Protein AF-A0A134CA38-F1 (afdb_monomer)

Solvent-accessible surface area (backbone atoms only — not comparable to full-atom values): 4857 Å² total; per-residue (Å²): 118,71,70,64,58,50,56,53,52,54,53,53,52,52,53,52,51,52,54,52,50,50,54,53,48,52,53,51,51,52,52,52,49,51,51,55,51,48,54,52,51,49,36,24,53,52,7,51,51,50,47,52,48,40,39,72,69,61,76,35,81,68,83,85,42,75,66,58,54,50,43,18,66,76,54,6,43,65,30,33,53,50,51,50,50,47,59,64,76,104

Secondary structure (DSSP, 8-state):
-HHHHHHHHHHHHHHHHHHHHHHHHHHHHHHHHHHHHHHHHHHHHHHHHHHHHHHHTTSS-----HHHHHHHHHHSHHHHHHHHHHHHH-

Sequence (90 aa):
MFFIGGLHMDFIISHLSIIFAAIVGIYILRKFLSCGIFTLIGNIIIGGILYYLIDTLHIVRMSWSFIDWIIIAFFGTPGTIFLALWHAFF

Radius of gyration: 26.27 Å; Cα contacts (8 Å, |Δi|>4): 54; chains: 1; bounding box: 46×22×76 Å

Structure (mmCIF, N/CA/C/O backbone):
data_AF-A0A134CA38-F1
#
_entry.id   AF-A0A134CA38-F1
#
loop_
_atom_site.group_PDB
_atom_site.id
_atom_site.type_symbol
_atom_site.label_atom_id
_atom_site.label_alt_id
_atom_site.label_comp_id
_atom_site.label_asym_id
_atom_site.label_entity_id
_atom_site.label_seq_id
_atom_site.pdbx_PDB_ins_code
_atom_site.Cartn_x
_atom_site.Cartn_y
_atom_site.Cartn_z
_atom_site.occupancy
_atom_site.B_iso_or_equiv
_atom_site.auth_seq_id
_atom_site.auth_comp_id
_atom_site.auth_asym_id
_atom_site.auth_atom_id
_atom_site.pdbx_PDB_model_num
ATOM 1 N N . MET A 1 1 ? 25.470 3.877 -56.938 1.00 46.38 1 MET A N 1
ATOM 2 C CA . MET A 1 1 ? 26.028 4.135 -55.588 1.00 46.38 1 MET A CA 1
ATOM 3 C C . MET A 1 1 ? 25.076 4.906 -54.663 1.00 46.38 1 MET A C 1
ATOM 5 O O . MET A 1 1 ? 25.105 4.645 -53.472 1.00 46.38 1 MET A O 1
ATOM 9 N N . PHE A 1 2 ? 24.180 5.766 -55.175 1.00 47.22 2 PHE A N 1
ATOM 10 C CA . PHE A 1 2 ? 23.201 6.515 -54.358 1.00 47.22 2 PHE A CA 1
ATOM 11 C C . PHE A 1 2 ? 22.111 5.660 -53.669 1.00 47.22 2 PHE A C 1
ATOM 13 O O . PHE A 1 2 ? 21.638 6.026 -52.602 1.00 47.22 2 PHE A O 1
ATOM 20 N N . PHE A 1 3 ? 21.752 4.497 -54.228 1.00 50.59 3 PHE A N 1
ATOM 21 C CA . PHE A 1 3 ? 20.702 3.627 -53.669 1.00 50.59 3 PHE A CA 1
ATOM 22 C C . PHE A 1 3 ? 21.123 2.827 -52.422 1.00 50.59 3 PHE A C 1
ATOM 24 O O . PHE A 1 3 ? 20.281 2.517 -51.590 1.00 50.59 3 PHE A O 1
ATOM 31 N N . ILE A 1 4 ? 22.417 2.523 -52.258 1.00 54.16 4 ILE A N 1
ATOM 32 C CA . ILE A 1 4 ? 22.933 1.780 -51.090 1.00 54.16 4 ILE A CA 1
ATOM 33 C C . ILE A 1 4 ? 23.082 2.703 -49.869 1.00 54.16 4 ILE A C 1
ATOM 35 O O . ILE A 1 4 ? 22.851 2.277 -48.742 1.00 54.16 4 ILE A O 1
ATOM 39 N N . GLY A 1 5 ? 23.408 3.983 -50.090 1.00 54.91 5 GLY A N 1
ATOM 40 C CA . GLY A 1 5 ? 23.499 4.985 -49.022 1.00 54.91 5 GLY A CA 1
ATOM 41 C C . GLY A 1 5 ? 22.139 5.382 -48.435 1.00 54.91 5 GLY A C 1
ATOM 42 O O . GLY A 1 5 ? 22.046 5.566 -47.226 1.00 54.91 5 GLY A O 1
ATOM 43 N N . GLY A 1 6 ? 21.087 5.457 -49.262 1.00 58.25 6 GLY A N 1
ATOM 44 C CA . GLY A 1 6 ? 19.720 5.752 -48.802 1.00 58.25 6 GLY A CA 1
ATOM 45 C C . GLY A 1 6 ? 19.154 4.657 -47.895 1.00 58.25 6 GLY A C 1
ATOM 46 O O . GLY A 1 6 ? 18.768 4.932 -46.766 1.00 58.25 6 GLY A O 1
ATOM 47 N N . LEU A 1 7 ? 19.259 3.395 -48.326 1.00 59.03 7 LEU A N 1
ATOM 48 C CA . LEU A 1 7 ? 18.771 2.227 -47.579 1.00 59.03 7 LEU A CA 1
ATOM 49 C C . LEU A 1 7 ? 19.451 2.064 -46.205 1.00 59.03 7 LEU A C 1
ATOM 51 O O . LEU A 1 7 ? 18.828 1.617 -45.245 1.00 59.03 7 LEU A O 1
ATOM 55 N N . HIS A 1 8 ? 20.723 2.461 -46.095 1.00 59.47 8 HIS A N 1
ATOM 56 C CA . HIS A 1 8 ? 21.459 2.435 -44.831 1.00 59.47 8 HIS A CA 1
ATOM 57 C C . HIS A 1 8 ? 20.985 3.529 -43.860 1.00 59.47 8 HIS A C 1
ATOM 59 O O . HIS A 1 8 ? 20.854 3.270 -42.666 1.00 59.47 8 HIS A O 1
ATOM 65 N N . MET A 1 9 ? 20.660 4.725 -44.363 1.00 61.34 9 MET A N 1
ATOM 66 C CA . MET A 1 9 ? 20.101 5.809 -43.546 1.00 61.34 9 MET A CA 1
ATOM 67 C C . MET A 1 9 ? 18.669 5.496 -43.084 1.00 61.34 9 MET A C 1
ATOM 69 O O . MET A 1 9 ? 18.347 5.725 -41.919 1.00 61.34 9 MET A O 1
ATOM 73 N N . ASP A 1 10 ? 17.841 4.886 -43.935 1.00 66.94 10 ASP A N 1
ATOM 74 C CA . ASP A 1 10 ? 16.474 4.462 -43.590 1.00 66.94 10 ASP A CA 1
ATOM 75 C C . ASP A 1 10 ? 16.455 3.335 -42.535 1.00 66.94 10 ASP A C 1
ATOM 77 O O . ASP A 1 10 ? 15.599 3.296 -41.642 1.00 66.94 10 ASP A O 1
ATOM 81 N N . PHE A 1 11 ? 17.445 2.437 -42.573 1.00 67.88 11 PHE A N 1
ATOM 82 C CA . PHE A 1 11 ? 17.641 1.397 -41.559 1.00 67.88 11 PHE A CA 1
ATOM 83 C C . PHE A 1 11 ? 18.028 1.990 -40.193 1.00 67.88 11 PHE A C 1
ATOM 85 O O . PHE A 1 11 ? 17.488 1.601 -39.158 1.00 67.88 11 PHE A O 1
ATOM 92 N N . ILE A 1 12 ? 18.908 2.993 -40.175 1.00 72.31 12 ILE A N 1
ATOM 93 C CA . ILE A 1 12 ? 19.316 3.682 -38.941 1.00 72.31 12 ILE A CA 1
ATOM 94 C C . ILE A 1 12 ? 18.144 4.477 -38.340 1.00 72.31 12 ILE A C 1
ATOM 96 O O . ILE A 1 12 ? 17.912 4.419 -37.130 1.00 72.31 12 ILE A O 1
ATOM 100 N N . ILE A 1 13 ? 17.368 5.179 -39.172 1.00 74.94 13 ILE A N 1
ATOM 101 C CA . ILE A 1 13 ? 16.212 5.977 -38.733 1.00 74.94 13 ILE A CA 1
ATOM 102 C C . ILE A 1 13 ? 15.096 5.078 -38.184 1.00 74.94 13 ILE A C 1
ATOM 104 O O . ILE A 1 13 ? 14.530 5.372 -37.127 1.00 74.94 13 ILE A O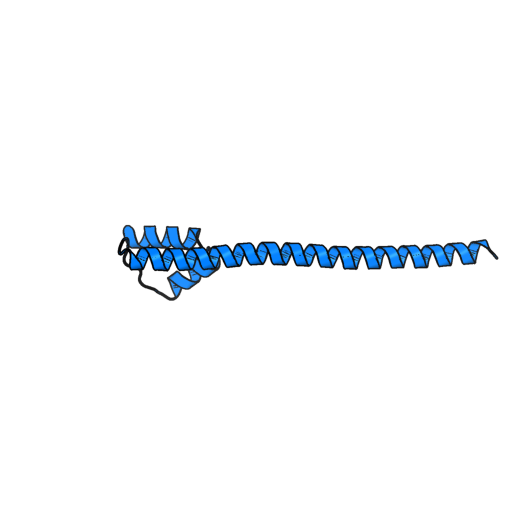 1
ATOM 108 N N . SER A 1 14 ? 14.806 3.953 -38.845 1.00 74.56 14 SER A N 1
ATOM 109 C CA . SER A 1 14 ? 13.797 3.001 -38.365 1.00 74.56 14 SER A CA 1
ATOM 110 C C . SER A 1 14 ? 14.195 2.374 -37.025 1.00 74.56 14 SER A C 1
ATOM 112 O O . SER A 1 14 ? 13.393 2.388 -36.089 1.00 74.56 14 SER A O 1
ATOM 114 N N . HIS A 1 15 ? 15.448 1.945 -36.856 1.00 76.94 15 HIS A N 1
ATOM 115 C CA . HIS A 1 15 ? 15.934 1.454 -35.563 1.00 76.94 15 HIS A CA 1
ATOM 116 C C . HIS A 1 15 ? 15.876 2.507 -34.452 1.00 76.94 15 HIS A C 1
ATOM 118 O O . HIS A 1 15 ? 15.432 2.196 -33.344 1.00 76.94 15 HIS A O 1
ATOM 124 N N . LEU A 1 16 ? 16.247 3.758 -34.740 1.00 80.81 16 LEU A N 1
ATOM 125 C CA . LEU A 1 16 ? 16.166 4.847 -33.765 1.00 80.81 16 LEU A CA 1
ATOM 126 C C . LEU A 1 16 ? 14.716 5.108 -33.326 1.00 80.81 16 LEU A C 1
ATOM 128 O O . LEU A 1 16 ? 14.452 5.288 -32.136 1.00 80.81 16 LEU A O 1
ATOM 132 N N . SER A 1 17 ? 13.768 5.067 -34.265 1.00 78.69 17 SER A N 1
ATOM 133 C CA . SER A 1 17 ? 12.345 5.261 -33.967 1.00 78.69 17 SER A CA 1
ATOM 134 C C . SER A 1 17 ? 11.751 4.139 -33.104 1.00 78.69 17 SER A C 1
ATOM 136 O O . SER A 1 17 ? 10.974 4.420 -32.191 1.00 78.69 17 SER A O 1
ATOM 138 N N . ILE A 1 18 ? 12.176 2.886 -33.310 1.00 83.19 18 ILE A N 1
ATOM 139 C CA . ILE A 1 18 ? 11.764 1.736 -32.488 1.00 83.19 18 ILE A CA 1
ATOM 140 C C . ILE A 1 18 ? 12.318 1.861 -31.065 1.00 83.19 18 ILE A C 1
ATOM 142 O O . ILE A 1 18 ? 11.587 1.642 -30.099 1.00 83.19 18 ILE A O 1
ATOM 146 N N . ILE A 1 19 ? 13.587 2.254 -30.919 1.00 87.19 19 ILE A N 1
ATOM 147 C CA . ILE A 1 19 ? 14.209 2.470 -29.604 1.00 87.19 19 ILE A CA 1
ATOM 148 C C . ILE A 1 19 ? 13.479 3.589 -28.852 1.00 87.19 19 ILE A C 1
ATOM 150 O O . ILE A 1 19 ? 13.153 3.434 -27.675 1.00 87.19 19 ILE A O 1
ATOM 154 N N . PHE A 1 20 ? 13.159 4.693 -29.532 1.00 86.69 20 PHE A N 1
ATOM 155 C CA . PHE A 1 20 ? 12.410 5.796 -28.934 1.00 86.69 20 PHE A CA 1
ATOM 156 C C . PHE A 1 20 ? 10.998 5.367 -28.504 1.00 86.69 20 PHE A C 1
ATOM 158 O O . PHE A 1 20 ? 10.590 5.630 -27.371 1.00 86.69 20 PHE A O 1
ATOM 165 N N . ALA A 1 21 ? 10.277 4.635 -29.359 1.00 84.44 21 ALA A N 1
ATOM 166 C CA . ALA A 1 21 ? 8.959 4.091 -29.035 1.00 84.44 21 ALA A CA 1
ATOM 167 C C . ALA A 1 21 ? 9.006 3.118 -27.844 1.00 84.44 21 ALA A C 1
ATOM 169 O O . ALA A 1 21 ? 8.128 3.164 -26.982 1.00 84.44 21 ALA A O 1
ATOM 170 N N . ALA A 1 22 ? 10.048 2.286 -27.741 1.00 85.81 22 ALA A N 1
ATOM 171 C CA . ALA A 1 22 ? 10.239 1.373 -26.617 1.00 85.81 22 ALA A CA 1
ATOM 172 C C . ALA A 1 22 ? 10.482 2.1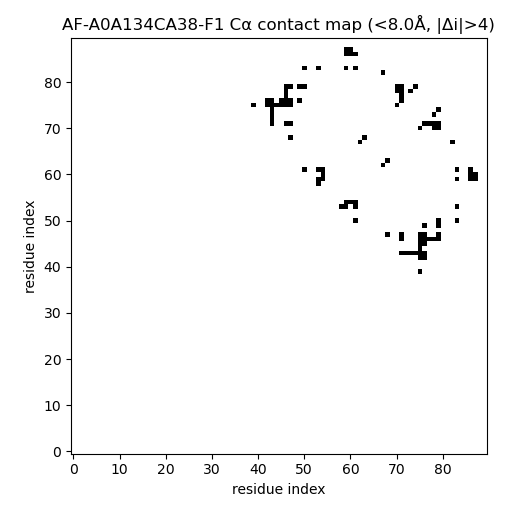20 -25.295 1.00 85.81 22 ALA A C 1
ATOM 174 O O . ALA A 1 22 ? 9.874 1.780 -24.280 1.00 85.81 22 ALA A O 1
ATOM 175 N N . ILE A 1 23 ? 11.310 3.171 -25.297 1.00 90.12 23 ILE A N 1
ATOM 176 C CA . ILE A 1 23 ? 11.570 4.000 -24.107 1.00 90.12 23 ILE A CA 1
ATOM 177 C C . ILE A 1 23 ? 10.284 4.686 -23.631 1.00 90.12 23 ILE A C 1
ATOM 179 O O . ILE A 1 23 ? 9.958 4.638 -22.441 1.00 90.12 23 ILE A O 1
ATOM 183 N N . VAL A 1 24 ? 9.525 5.285 -24.554 1.00 89.50 24 VAL A N 1
ATOM 184 C CA . VAL A 1 24 ? 8.232 5.916 -24.244 1.00 89.50 24 VAL A CA 1
ATOM 185 C C . VAL A 1 24 ? 7.231 4.875 -23.734 1.00 89.50 24 VAL A C 1
ATOM 187 O O . VAL A 1 24 ? 6.548 5.117 -22.737 1.00 89.50 24 VAL A O 1
ATOM 190 N N . GLY A 1 25 ? 7.194 3.692 -24.351 1.00 85.94 25 GLY A N 1
ATOM 191 C CA . GLY A 1 25 ? 6.368 2.567 -23.918 1.00 85.94 25 GLY A CA 1
ATOM 192 C C . GLY A 1 25 ? 6.669 2.148 -22.480 1.00 85.94 25 GLY A C 1
ATOM 193 O O . GLY A 1 25 ? 5.758 2.107 -21.656 1.00 85.94 25 GLY A O 1
ATOM 194 N N . ILE A 1 26 ? 7.942 1.927 -22.140 1.00 89.44 26 ILE A N 1
ATOM 195 C CA . ILE A 1 26 ? 8.379 1.576 -20.778 1.00 89.44 26 ILE A CA 1
ATOM 196 C C . ILE A 1 26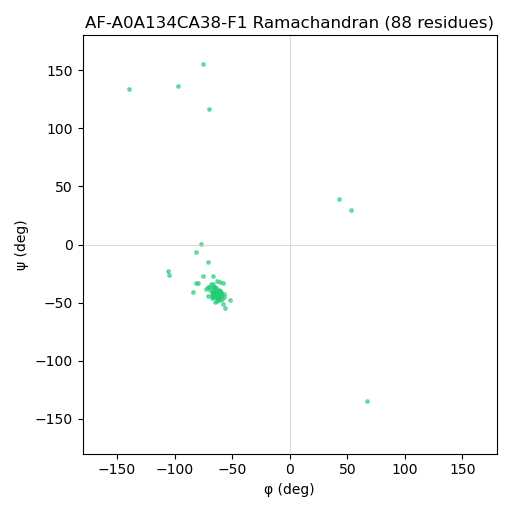 ? 8.019 2.684 -19.782 1.00 89.44 26 ILE A C 1
ATOM 198 O O . ILE A 1 26 ? 7.565 2.393 -18.674 1.00 89.44 26 ILE A O 1
ATOM 202 N N . TYR A 1 27 ? 8.181 3.954 -20.161 1.00 88.94 27 TYR A N 1
ATOM 203 C CA . TYR A 1 27 ? 7.839 5.087 -19.301 1.00 88.94 27 TYR A CA 1
ATOM 204 C C . TYR A 1 27 ? 6.342 5.125 -18.960 1.00 88.94 27 TYR A C 1
ATOM 206 O O . TYR A 1 27 ? 5.973 5.276 -17.791 1.00 88.94 27 TYR A O 1
ATOM 214 N N . ILE A 1 28 ? 5.479 4.929 -19.960 1.00 82.38 28 ILE A N 1
ATOM 215 C CA . ILE A 1 28 ? 4.025 4.856 -19.775 1.00 82.38 28 ILE A CA 1
ATOM 216 C C . ILE A 1 28 ? 3.667 3.654 -18.893 1.00 82.38 28 ILE A C 1
ATOM 218 O O . ILE A 1 28 ? 2.939 3.810 -17.912 1.00 82.38 28 ILE A O 1
ATOM 222 N N . LEU A 1 29 ? 4.235 2.479 -19.174 1.00 82.50 29 LEU A N 1
ATOM 223 C CA . LEU A 1 29 ? 3.987 1.242 -18.424 1.00 82.50 29 LEU A CA 1
ATOM 224 C C . LEU A 1 29 ? 4.374 1.388 -16.947 1.00 82.50 29 LEU A C 1
ATOM 226 O O . LEU A 1 29 ? 3.622 0.995 -16.055 1.00 82.50 29 LEU A O 1
ATOM 230 N N . ARG A 1 30 ? 5.504 2.048 -16.670 1.00 85.50 30 ARG A N 1
ATOM 231 C CA . ARG A 1 30 ? 5.955 2.355 -15.307 1.00 85.50 30 ARG A CA 1
ATOM 232 C C . ARG A 1 30 ? 4.995 3.299 -14.583 1.00 85.50 30 ARG A C 1
ATOM 234 O O . ARG A 1 30 ? 4.758 3.128 -13.388 1.00 85.50 30 ARG A O 1
ATOM 241 N N . LYS A 1 31 ? 4.413 4.274 -15.287 1.00 78.31 31 LYS A N 1
ATOM 242 C CA . LYS A 1 31 ? 3.418 5.193 -14.714 1.00 78.31 31 LYS A CA 1
ATOM 243 C C . LYS A 1 31 ? 2.088 4.494 -14.422 1.00 78.31 31 LYS A C 1
ATOM 245 O O . LYS A 1 31 ? 1.495 4.763 -13.381 1.00 78.31 31 LYS A O 1
ATOM 250 N N . PHE A 1 32 ? 1.675 3.553 -15.272 1.00 73.62 32 PHE A N 1
ATOM 251 C CA . PHE A 1 32 ? 0.516 2.691 -15.018 1.00 73.62 32 PHE A CA 1
ATOM 252 C C . PHE A 1 32 ? 0.732 1.756 -13.824 1.00 73.62 32 PHE A C 1
ATOM 254 O O . PHE A 1 32 ? -0.138 1.688 -12.957 1.00 73.62 32 PHE A O 1
ATOM 261 N N . LEU A 1 33 ? 1.900 1.107 -13.717 1.00 74.00 33 LEU A N 1
ATOM 262 C CA . LEU A 1 33 ? 2.248 0.306 -12.535 1.00 74.00 33 LEU A CA 1
ATOM 263 C C . LEU A 1 33 ? 2.229 1.155 -11.263 1.00 74.00 33 LEU A C 1
ATOM 265 O O . LEU A 1 33 ? 1.637 0.752 -10.270 1.00 74.00 33 LEU A O 1
ATOM 269 N N . SER A 1 34 ? 2.840 2.341 -11.301 1.00 73.88 34 SER A N 1
ATOM 270 C CA . SER A 1 34 ? 2.866 3.254 -10.153 1.00 73.88 34 SER A CA 1
ATOM 271 C C . SER A 1 34 ? 1.457 3.675 -9.723 1.00 73.88 34 SER A C 1
ATOM 273 O O . SER A 1 34 ? 1.159 3.703 -8.534 1.00 73.88 34 SER A O 1
ATOM 275 N N . CYS A 1 35 ? 0.560 3.928 -10.682 1.00 76.38 35 CYS A N 1
ATOM 276 C CA . CYS A 1 35 ? -0.842 4.238 -10.403 1.00 76.38 35 CYS A CA 1
ATOM 277 C C . 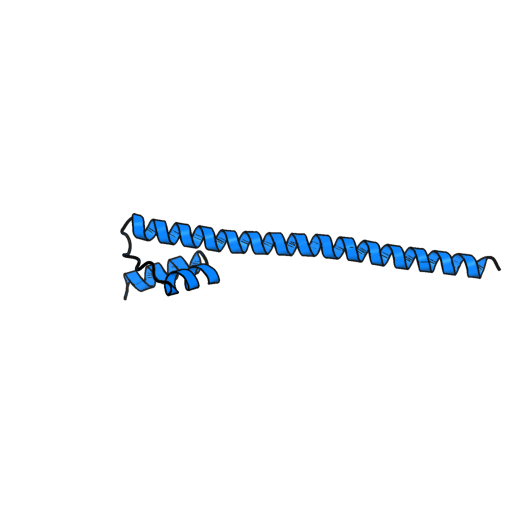CYS A 1 35 ? -1.557 3.064 -9.710 1.00 76.38 35 CYS A C 1
ATOM 279 O O . CYS A 1 35 ? -2.179 3.254 -8.669 1.00 76.38 35 CYS A O 1
ATOM 281 N N . GLY A 1 36 ? -1.394 1.837 -10.222 1.00 77.25 36 GLY A N 1
ATOM 282 C CA . GLY A 1 36 ? -1.984 0.642 -9.609 1.00 77.25 36 GLY A CA 1
ATOM 283 C C . GLY A 1 36 ? -1.443 0.356 -8.204 1.00 77.25 36 GLY A C 1
ATOM 284 O O . GLY A 1 36 ? -2.209 0.038 -7.296 1.00 77.25 36 GLY A O 1
ATOM 285 N N . ILE A 1 37 ? -0.136 0.539 -8.001 1.00 78.75 37 ILE A N 1
ATOM 286 C CA . ILE A 1 37 ? 0.515 0.400 -6.691 1.00 78.75 37 ILE A CA 1
ATOM 287 C C . ILE A 1 37 ? -0.002 1.465 -5.718 1.00 78.75 37 ILE A C 1
ATOM 289 O O . ILE A 1 37 ? -0.278 1.152 -4.564 1.00 78.75 37 ILE A O 1
ATOM 293 N N . PHE A 1 38 ? -0.188 2.705 -6.172 1.00 78.38 38 PHE A N 1
ATOM 294 C CA . PHE A 1 38 ? -0.729 3.777 -5.338 1.00 78.38 38 PHE A CA 1
ATOM 295 C C . PHE A 1 38 ? -2.165 3.480 -4.890 1.00 78.38 38 PHE A C 1
ATOM 297 O O . PHE A 1 38 ? -2.486 3.649 -3.714 1.00 78.38 38 PHE A O 1
ATOM 304 N N . THR A 1 39 ? -3.013 2.970 -5.787 1.00 79.62 39 THR A N 1
ATOM 305 C CA . THR A 1 39 ? -4.374 2.534 -5.439 1.00 79.62 39 THR A CA 1
ATOM 306 C C . THR A 1 39 ? -4.367 1.367 -4.446 1.00 79.62 39 THR A C 1
ATOM 308 O O . THR A 1 39 ? -5.150 1.375 -3.497 1.00 79.62 39 THR A O 1
ATOM 311 N N . LEU A 1 40 ? -3.459 0.397 -4.605 1.00 81.88 40 LEU A N 1
ATOM 312 C CA . LEU A 1 40 ? -3.293 -0.720 -3.665 1.00 81.88 40 LEU A CA 1
ATOM 313 C C . LEU A 1 40 ? -2.855 -0.249 -2.273 1.00 81.88 40 LEU A C 1
ATOM 315 O O . LEU A 1 40 ? -3.470 -0.621 -1.276 1.00 81.88 40 LEU A O 1
ATOM 319 N N . ILE A 1 41 ? -1.835 0.607 -2.201 1.00 84.81 41 ILE A N 1
ATOM 320 C CA . ILE A 1 41 ? -1.348 1.171 -0.935 1.00 84.81 41 ILE A CA 1
ATOM 321 C C . ILE A 1 41 ? -2.447 2.005 -0.270 1.00 84.81 41 ILE A C 1
ATOM 323 O O . ILE A 1 41 ? -2.678 1.867 0.929 1.00 84.81 41 ILE A O 1
ATOM 327 N N . GLY A 1 42 ? -3.172 2.819 -1.042 1.00 85.62 42 GLY A N 1
ATOM 328 C CA . GLY A 1 42 ? -4.315 3.582 -0.545 1.00 85.62 42 GLY A CA 1
ATOM 329 C C . GLY A 1 42 ? -5.385 2.686 0.085 1.00 85.62 42 GLY A C 1
ATOM 330 O O . GLY A 1 42 ? -5.863 2.985 1.176 1.00 85.62 42 GLY A O 1
ATOM 331 N N . ASN A 1 43 ? -5.702 1.549 -0.540 1.00 89.19 43 ASN A N 1
ATOM 332 C CA . ASN A 1 43 ? -6.664 0.580 -0.008 1.00 89.19 43 ASN A CA 1
ATOM 333 C C . ASN A 1 43 ? -6.197 -0.064 1.313 1.00 89.19 43 ASN A C 1
ATOM 335 O O . ASN A 1 43 ? -7.009 -0.292 2.212 1.00 89.19 43 ASN A O 1
ATOM 339 N N . ILE A 1 44 ? -4.894 -0.324 1.459 1.00 89.19 44 ILE A N 1
ATOM 340 C CA . ILE A 1 44 ? -4.303 -0.833 2.708 1.00 89.19 44 ILE A CA 1
ATOM 341 C C . ILE A 1 44 ? -4.379 0.226 3.811 1.00 89.19 44 ILE A C 1
ATOM 343 O O . ILE A 1 44 ? -4.819 -0.074 4.919 1.00 89.19 44 ILE A O 1
ATOM 347 N N . ILE A 1 45 ? -4.013 1.474 3.503 1.00 90.25 45 ILE A N 1
ATOM 348 C CA . ILE A 1 45 ? -4.068 2.591 4.458 1.00 90.25 45 ILE A CA 1
ATOM 349 C C . ILE A 1 45 ? -5.508 2.817 4.930 1.00 90.25 45 ILE A C 1
ATOM 351 O O . ILE A 1 45 ? -5.752 2.887 6.133 1.00 90.25 45 ILE A O 1
ATOM 355 N N . ILE A 1 46 ? -6.472 2.876 4.007 1.00 90.50 46 ILE A N 1
ATOM 356 C CA . ILE A 1 46 ? -7.896 3.034 4.340 1.00 90.50 46 ILE A CA 1
ATOM 357 C C . ILE A 1 46 ? -8.393 1.838 5.160 1.00 90.50 46 ILE A C 1
ATOM 359 O O . ILE A 1 46 ? -9.122 2.030 6.130 1.00 90.50 46 ILE A O 1
ATOM 363 N N . GLY A 1 47 ? -7.963 0.616 4.828 1.00 88.25 47 GLY A N 1
ATOM 364 C CA . GLY A 1 47 ? -8.259 -0.577 5.622 1.00 88.25 47 GLY A CA 1
ATOM 365 C C . GLY A 1 47 ? -7.740 -0.487 7.059 1.00 88.25 47 GLY A C 1
ATOM 366 O O . GLY A 1 47 ? -8.486 -0.783 7.992 1.00 88.25 47 GLY A O 1
ATOM 367 N N . GLY A 1 48 ? -6.505 -0.024 7.256 1.00 87.50 48 GLY A N 1
ATOM 368 C CA . GLY A 1 48 ? -5.927 0.185 8.586 1.00 87.50 48 GLY A CA 1
ATOM 369 C C . GLY A 1 48 ? -6.632 1.289 9.378 1.00 87.50 48 GLY A C 1
ATOM 370 O O . GLY A 1 48 ? -6.916 1.115 10.561 1.00 87.50 48 GLY A O 1
ATOM 371 N N . ILE A 1 49 ? -6.991 2.399 8.724 1.00 89.94 49 ILE A N 1
ATOM 372 C CA . ILE A 1 49 ? -7.777 3.478 9.348 1.00 89.94 49 ILE A CA 1
ATOM 373 C C . ILE A 1 49 ? -9.152 2.961 9.774 1.00 89.94 49 ILE A C 1
ATOM 375 O O . ILE A 1 49 ? -9.602 3.251 10.880 1.00 89.94 49 ILE A O 1
ATOM 379 N N . LEU A 1 50 ? -9.815 2.176 8.923 1.00 88.81 50 LEU A N 1
ATOM 380 C CA . LEU A 1 50 ? -11.110 1.586 9.243 1.00 88.81 50 LEU A CA 1
ATOM 381 C C . LEU A 1 50 ? -11.004 0.632 10.441 1.00 88.81 50 LEU A C 1
ATOM 383 O O . LEU A 1 50 ? -11.868 0.658 11.311 1.00 88.81 50 LEU A O 1
ATOM 387 N N . TYR A 1 51 ? -9.927 -0.152 10.523 1.00 87.56 51 TYR A N 1
ATOM 388 C CA . TYR A 1 51 ? -9.669 -1.052 11.647 1.00 87.56 51 TYR A CA 1
ATOM 389 C C . TYR A 1 51 ? -9.518 -0.269 12.955 1.00 87.56 51 TYR A C 1
ATOM 391 O O . TYR A 1 51 ? -10.170 -0.583 13.950 1.00 87.56 51 TYR A O 1
ATOM 399 N N . TYR A 1 52 ? -8.734 0.813 12.920 1.00 87.25 52 TYR A N 1
ATOM 400 C CA . TYR A 1 52 ? -8.573 1.724 14.051 1.00 87.25 52 TYR A CA 1
ATOM 401 C C . TYR A 1 52 ? -9.898 2.365 14.476 1.00 87.25 52 TYR A C 1
ATOM 403 O O . TYR A 1 52 ? -10.194 2.461 15.667 1.00 87.25 52 TYR A O 1
ATOM 411 N N . LEU A 1 53 ? -10.715 2.793 13.511 1.00 88.12 53 LEU A N 1
ATOM 412 C CA . LEU A 1 53 ? -11.994 3.442 13.781 1.00 88.12 53 LEU A CA 1
ATOM 413 C C . LEU A 1 53 ? -13.003 2.479 14.423 1.00 88.12 53 LEU A C 1
ATOM 415 O O . LEU A 1 53 ? -13.699 2.874 15.352 1.00 88.12 53 LEU A O 1
ATOM 419 N N . ILE A 1 54 ? -13.068 1.228 13.958 1.00 87.62 54 ILE A N 1
ATOM 420 C CA . ILE A 1 54 ? -13.957 0.196 14.520 1.00 87.62 54 ILE A CA 1
ATOM 421 C C . ILE A 1 54 ? -13.609 -0.086 15.985 1.00 87.62 54 ILE A C 1
ATOM 423 O O . ILE A 1 54 ? -14.513 -0.162 16.820 1.00 87.62 54 ILE A O 1
ATOM 427 N N . ASP A 1 55 ? -12.315 -0.186 16.291 1.00 86.56 55 ASP A N 1
ATOM 428 C CA . ASP A 1 55 ? -11.824 -0.387 17.655 1.00 86.56 55 ASP A CA 1
ATOM 429 C C . ASP A 1 55 ? -12.107 0.832 18.550 1.00 86.56 55 ASP A C 1
ATOM 431 O O . ASP A 1 55 ? -12.645 0.701 19.650 1.00 86.56 55 ASP A O 1
ATOM 435 N N . THR A 1 56 ? -11.837 2.039 18.035 1.00 83.94 56 THR A N 1
ATOM 436 C CA . THR A 1 56 ? -12.038 3.309 18.756 1.00 83.94 56 THR A CA 1
ATOM 437 C C . THR A 1 56 ? -13.513 3.588 19.050 1.00 83.94 56 THR A C 1
ATOM 439 O O . THR A 1 56 ? -13.849 4.096 20.117 1.00 83.94 56 THR A O 1
ATOM 442 N N . LEU A 1 57 ? -14.413 3.256 18.121 1.00 84.94 57 LEU A N 1
ATOM 443 C CA . LEU A 1 57 ? -15.860 3.399 18.309 1.00 84.94 57 LEU A CA 1
ATOM 444 C C . LEU A 1 57 ? -16.460 2.285 19.184 1.00 84.94 57 LEU A C 1
ATOM 446 O O . LEU A 1 57 ? -17.670 2.283 19.405 1.00 84.94 57 LEU A O 1
ATOM 450 N N . HIS A 1 58 ? -15.641 1.348 19.676 1.00 77.50 58 HIS A N 1
ATOM 451 C CA . HIS A 1 58 ? -16.056 0.206 20.493 1.00 77.50 58 HIS A CA 1
ATOM 452 C C . HIS A 1 58 ? -17.184 -0.638 19.872 1.00 77.50 58 HIS A C 1
ATOM 454 O O . HIS A 1 58 ? -17.963 -1.261 20.592 1.00 77.50 58 HIS A O 1
ATOM 460 N N . ILE A 1 59 ? -17.267 -0.687 18.537 1.00 76.88 59 ILE A N 1
ATOM 461 C CA . ILE A 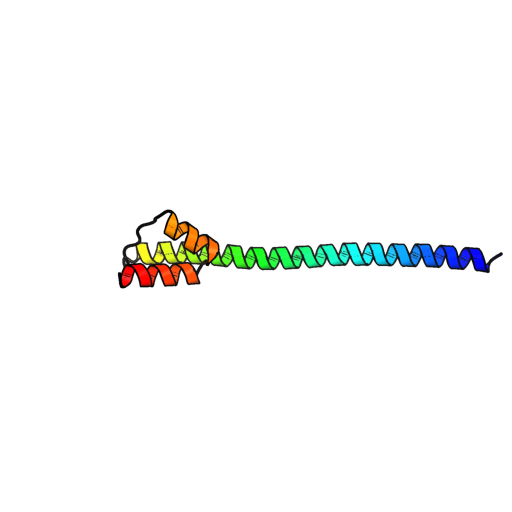1 59 ? -18.275 -1.493 17.827 1.00 76.88 59 ILE A CA 1
ATOM 462 C C . ILE A 1 59 ? -17.933 -2.981 17.977 1.00 76.88 59 ILE A C 1
ATOM 464 O O . ILE A 1 59 ? -18.803 -3.795 18.273 1.00 76.88 59 ILE A O 1
ATOM 468 N N . VAL A 1 60 ? -16.652 -3.321 17.803 1.00 77.88 60 VAL A N 1
ATOM 469 C CA . VAL A 1 60 ? -16.089 -4.665 17.985 1.00 77.88 60 VAL A CA 1
ATOM 470 C C . VAL A 1 60 ? -14.734 -4.507 18.663 1.00 77.88 60 VAL A C 1
ATOM 472 O O . VAL A 1 60 ? -13.945 -3.659 18.250 1.00 77.88 60 VAL A O 1
ATOM 475 N N . ARG A 1 61 ? -14.448 -5.303 19.703 1.00 75.00 61 ARG A N 1
ATOM 476 C CA . ARG A 1 61 ? -13.120 -5.294 20.334 1.00 75.00 61 ARG A CA 1
ATOM 477 C C . ARG A 1 61 ? -12.109 -5.910 19.379 1.00 75.00 61 ARG A C 1
ATOM 479 O O . ARG A 1 61 ? -12.208 -7.096 19.074 1.00 75.00 61 ARG A O 1
ATOM 486 N N . MET A 1 62 ? -11.136 -5.120 18.943 1.00 77.75 62 MET A N 1
ATOM 487 C CA . MET A 1 62 ? -10.081 -5.593 18.061 1.00 77.75 62 MET A CA 1
ATOM 488 C C . MET A 1 62 ? -8.824 -5.958 18.840 1.00 77.75 62 MET A C 1
ATOM 490 O O . MET A 1 62 ? -8.387 -5.243 19.736 1.00 77.75 62 MET A O 1
ATOM 494 N N . SER A 1 63 ? -8.221 -7.097 18.495 1.00 75.56 63 SER A N 1
ATOM 495 C CA . SER A 1 63 ? -7.089 -7.650 19.250 1.00 75.56 63 SER A CA 1
ATOM 496 C C . SER A 1 63 ? -5.734 -7.017 18.904 1.00 75.56 63 SER A C 1
ATOM 498 O O . SER A 1 63 ? -4.738 -7.312 19.559 1.00 75.56 63 SER A O 1
ATOM 500 N N . TRP A 1 64 ? -5.695 -6.146 17.883 1.00 79.75 64 TRP A N 1
ATOM 501 C CA . TRP A 1 64 ? -4.468 -5.577 17.294 1.00 79.75 64 TRP A CA 1
ATOM 502 C C . TRP A 1 64 ? -3.354 -6.624 17.117 1.00 79.75 64 TRP A C 1
ATOM 504 O O . TRP A 1 64 ? -2.175 -6.351 17.356 1.00 79.75 64 TRP A O 1
ATOM 514 N N . SER A 1 65 ? -3.727 -7.838 16.706 1.00 85.44 65 SER A N 1
ATOM 515 C CA . SER A 1 65 ? -2.782 -8.938 16.556 1.00 85.44 65 SER A CA 1
ATOM 516 C C . SER A 1 65 ? -1.923 -8.764 15.304 1.00 85.44 65 SER A C 1
ATOM 518 O O . SER A 1 65 ? -2.317 -8.133 14.321 1.00 85.44 65 SER A O 1
ATOM 520 N N . PHE A 1 66 ? -0.737 -9.377 15.306 1.00 85.19 66 PHE A N 1
ATOM 521 C CA . PHE A 1 66 ? 0.141 -9.418 14.134 1.00 85.19 66 PHE A CA 1
ATOM 522 C C . PHE A 1 66 ? -0.549 -10.057 12.916 1.00 85.19 66 PHE A C 1
ATOM 524 O O . PHE A 1 66 ? -0.320 -9.641 11.782 1.00 85.19 66 PHE A O 1
ATOM 531 N N . ILE A 1 67 ? -1.435 -11.030 13.147 1.00 86.50 67 ILE A N 1
ATOM 532 C CA . ILE A 1 67 ? -2.215 -11.677 12.085 1.00 86.50 67 ILE A CA 1
ATOM 533 C C . ILE A 1 67 ? -3.227 -10.704 11.462 1.00 86.50 67 ILE A C 1
ATOM 535 O O . ILE A 1 67 ? -3.336 -10.653 10.237 1.00 86.50 67 ILE A O 1
ATOM 539 N N . ASP A 1 68 ? -3.895 -9.882 12.273 1.00 86.38 68 ASP A N 1
ATOM 54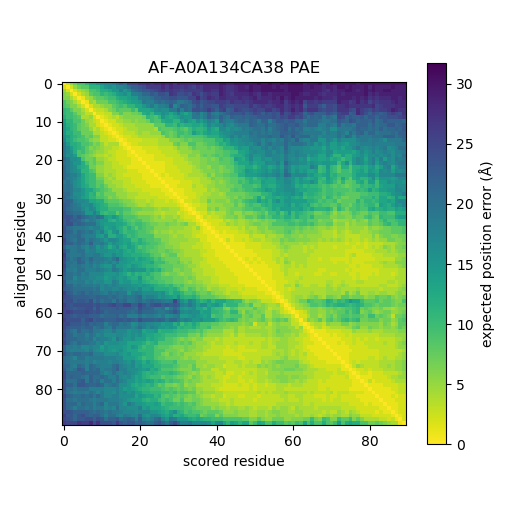0 C CA . ASP A 1 68 ? -4.878 -8.894 11.806 1.00 86.38 68 ASP A CA 1
ATOM 541 C C . ASP A 1 68 ? -4.206 -7.879 10.870 1.00 86.38 68 ASP A C 1
ATOM 543 O O . ASP A 1 68 ? -4.699 -7.589 9.779 1.00 86.38 68 ASP A O 1
ATOM 547 N N . TRP A 1 69 ? -3.004 -7.426 11.237 1.00 85.75 69 TRP A N 1
ATOM 548 C CA . TRP A 1 69 ? -2.182 -6.552 10.400 1.00 85.75 69 TRP A CA 1
ATOM 549 C C . TRP A 1 69 ? -1.790 -7.177 9.062 1.00 85.75 69 TRP A C 1
ATOM 551 O O . TRP A 1 69 ? -1.834 -6.492 8.040 1.00 85.75 69 TRP A O 1
ATOM 561 N N . ILE A 1 70 ? -1.429 -8.464 9.040 1.00 89.56 70 ILE A N 1
ATOM 562 C CA . ILE A 1 70 ? -1.119 -9.177 7.791 1.00 89.56 70 ILE A CA 1
ATOM 563 C C . ILE A 1 70 ? -2.352 -9.208 6.886 1.00 89.56 70 ILE A C 1
ATOM 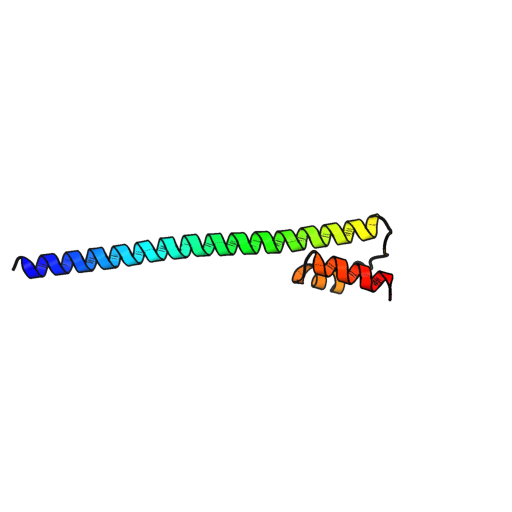565 O O . ILE A 1 70 ? -2.254 -8.904 5.698 1.00 89.56 70 ILE A O 1
ATOM 569 N N . ILE A 1 71 ? -3.521 -9.532 7.435 1.00 87.94 71 ILE A N 1
ATOM 570 C CA . ILE A 1 71 ? -4.765 -9.605 6.661 1.00 87.94 71 ILE A CA 1
ATOM 571 C C . ILE A 1 71 ? -5.102 -8.234 6.055 1.00 87.94 71 ILE A C 1
ATOM 573 O O . ILE A 1 71 ? -5.417 -8.150 4.865 1.00 87.94 71 ILE A O 1
ATOM 577 N N . ILE A 1 72 ? -4.961 -7.151 6.823 1.00 89.19 72 ILE A N 1
ATOM 578 C CA . ILE A 1 72 ? -5.166 -5.779 6.330 1.00 89.19 72 ILE A CA 1
ATOM 579 C C . ILE A 1 72 ? -4.106 -5.403 5.284 1.00 89.19 72 ILE A C 1
ATOM 581 O O . ILE A 1 72 ? -4.427 -4.737 4.305 1.00 89.19 72 ILE A O 1
ATOM 585 N N . ALA A 1 73 ? -2.858 -5.846 5.425 1.00 86.19 73 ALA A N 1
ATOM 586 C CA . ALA A 1 73 ? -1.803 -5.559 4.452 1.00 86.19 73 ALA A CA 1
ATOM 587 C C . ALA A 1 73 ? -2.018 -6.262 3.100 1.00 86.19 73 ALA A C 1
ATOM 589 O O . ALA A 1 73 ? -1.683 -5.698 2.061 1.00 86.19 73 ALA A O 1
ATOM 590 N N . PHE A 1 74 ? -2.586 -7.470 3.092 1.00 86.69 74 PHE A N 1
ATOM 591 C CA . PHE A 1 74 ? -2.860 -8.203 1.851 1.00 86.69 74 PHE A CA 1
ATOM 592 C C . PHE A 1 74 ? -4.180 -7.797 1.193 1.00 86.69 74 PHE A C 1
ATOM 594 O O . PHE A 1 74 ? -4.245 -7.680 -0.030 1.00 86.69 74 PHE A O 1
ATOM 601 N N . PHE A 1 75 ? -5.231 -7.584 1.987 1.00 86.94 75 PHE A N 1
ATOM 602 C CA . PHE A 1 75 ? -6.579 -7.349 1.467 1.00 86.94 75 PHE A CA 1
ATOM 603 C C . PHE A 1 75 ? -7.027 -5.884 1.570 1.00 86.94 75 PHE A C 1
ATOM 605 O O . PHE A 1 75 ? -7.887 -5.457 0.803 1.00 86.94 75 PHE A O 1
ATOM 612 N N . GLY A 1 76 ? -6.451 -5.084 2.467 1.00 88.62 76 GLY A N 1
ATOM 613 C CA . GLY A 1 76 ? -6.859 -3.702 2.727 1.00 88.62 76 GLY A CA 1
ATOM 614 C C . GLY A 1 76 ? -8.250 -3.617 3.347 1.00 88.62 76 GLY A C 1
ATOM 615 O O . GLY A 1 76 ? -8.583 -4.374 4.257 1.00 88.62 76 GLY A O 1
ATOM 616 N N . THR A 1 77 ? -9.082 -2.706 2.838 1.00 88.94 77 THR A N 1
ATOM 617 C CA . THR A 1 77 ? -10.453 -2.480 3.328 1.00 88.94 77 THR A CA 1
ATOM 618 C C . THR A 1 77 ? -11.330 -3.744 3.418 1.00 88.94 77 THR A C 1
ATOM 620 O O . THR A 1 77 ? -11.930 -3.945 4.475 1.00 88.94 77 THR A O 1
ATOM 623 N N . PRO A 1 78 ? -11.415 -4.636 2.406 1.00 87.62 78 PRO A N 1
ATOM 624 C CA . PRO A 1 78 ? -12.203 -5.865 2.541 1.00 87.62 78 PRO A CA 1
ATOM 625 C C . PRO A 1 78 ? -11.671 -6.813 3.629 1.00 87.62 78 PRO A C 1
ATOM 627 O O . PRO A 1 78 ? -12.470 -7.477 4.287 1.00 87.62 78 PRO A O 1
ATOM 630 N N . GLY A 1 79 ? -10.356 -6.837 3.876 1.00 88.25 79 GLY A N 1
ATO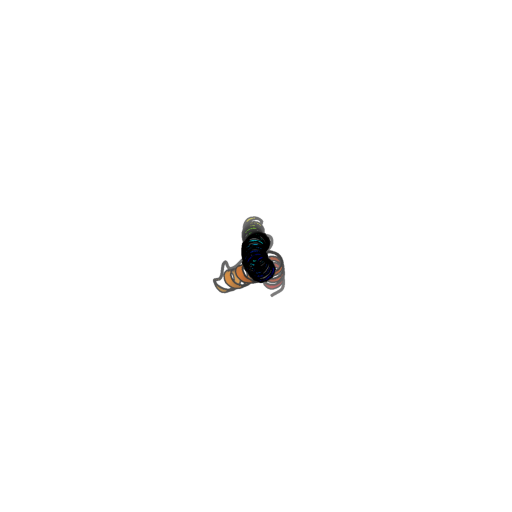M 631 C CA . GLY A 1 79 ? -9.758 -7.619 4.964 1.00 88.25 79 GLY A CA 1
ATOM 632 C C . GLY A 1 79 ? -10.196 -7.120 6.339 1.00 88.25 79 GLY A C 1
ATOM 633 O O . GLY A 1 79 ? -10.579 -7.912 7.197 1.00 88.25 79 GLY A O 1
ATOM 634 N N . THR A 1 80 ? -10.231 -5.800 6.517 1.00 89.44 80 THR A N 1
ATOM 635 C CA . THR A 1 80 ? -10.724 -5.159 7.741 1.00 89.44 80 THR A CA 1
ATOM 636 C C . THR A 1 80 ? -12.191 -5.482 8.026 1.00 89.44 80 THR A C 1
ATOM 638 O O . THR A 1 80 ? -12.545 -5.758 9.169 1.00 89.44 80 THR A O 1
ATOM 641 N N . ILE A 1 81 ? -13.050 -5.470 7.001 1.00 87.50 81 ILE A N 1
ATOM 642 C CA . ILE A 1 81 ? -14.478 -5.800 7.154 1.00 87.50 81 ILE A CA 1
ATOM 643 C C . ILE A 1 81 ? -14.644 -7.266 7.566 1.00 87.50 81 ILE A C 1
ATOM 645 O O . ILE A 1 81 ? -15.432 -7.568 8.461 1.00 87.50 81 ILE A O 1
ATOM 649 N N . PHE A 1 82 ? -13.880 -8.172 6.950 1.00 88.50 82 PHE A N 1
ATOM 650 C CA . PHE A 1 82 ? -13.900 -9.588 7.306 1.00 88.50 82 PHE A CA 1
ATOM 651 C C . PHE A 1 82 ? -13.464 -9.821 8.757 1.00 88.50 82 PHE A C 1
ATOM 653 O O . PHE A 1 82 ? -14.163 -10.509 9.495 1.00 88.50 82 PHE A O 1
ATOM 660 N N . LEU A 1 83 ? -12.362 -9.199 9.185 1.00 88.38 83 LEU A N 1
ATOM 661 C CA . LEU A 1 83 ? -11.893 -9.238 10.574 1.00 88.38 83 LEU A CA 1
ATOM 662 C C . LEU A 1 83 ? -12.954 -8.719 11.548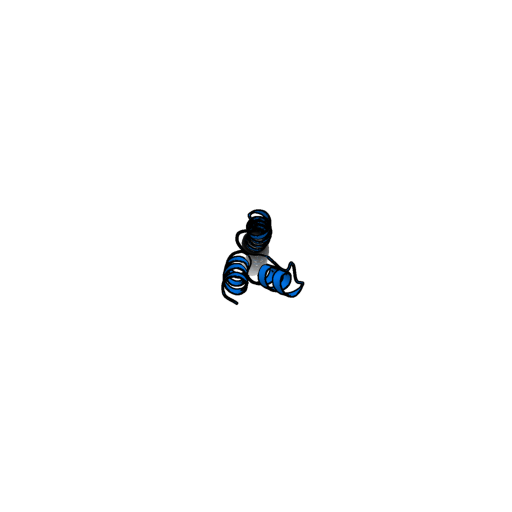 1.00 88.38 83 LEU A C 1
ATOM 664 O O . LEU A 1 83 ? -13.207 -9.343 12.575 1.00 88.38 83 LEU A O 1
ATOM 668 N N . ALA A 1 84 ? -13.589 -7.591 11.221 1.00 86.38 84 ALA A N 1
ATOM 669 C CA . ALA A 1 84 ? -14.637 -6.999 12.047 1.00 86.38 84 ALA A CA 1
ATOM 670 C C . ALA A 1 84 ? -15.834 -7.933 12.226 1.00 86.38 84 ALA A C 1
ATOM 672 O O . ALA A 1 84 ? -16.336 -8.065 13.336 1.00 86.38 84 ALA A O 1
ATOM 673 N N . LEU A 1 85 ? -16.258 -8.616 11.161 1.00 86.62 85 LEU A N 1
ATOM 674 C CA . LEU A 1 85 ? -17.305 -9.631 11.250 1.00 86.62 85 LEU A CA 1
ATOM 675 C C . LEU A 1 85 ? -16.833 -10.841 12.060 1.00 86.62 85 LEU A C 1
ATOM 677 O O . LEU A 1 85 ? -17.562 -11.310 12.927 1.00 86.62 85 LEU A O 1
ATOM 681 N N . TRP A 1 86 ? -15.614 -11.321 11.818 1.00 86.56 86 TRP A N 1
ATOM 682 C CA . TRP A 1 86 ? -15.059 -12.469 12.527 1.00 86.56 86 TRP A CA 1
ATOM 683 C C . TRP A 1 86 ? -15.065 -12.252 14.044 1.00 86.56 86 TRP A C 1
ATOM 685 O O . TRP A 1 86 ? -15.698 -13.027 14.748 1.00 86.56 86 TRP A O 1
ATOM 695 N N . HIS A 1 87 ? -14.479 -11.154 14.530 1.00 83.75 87 HIS A N 1
ATOM 696 C CA . HIS A 1 87 ? -14.452 -10.825 15.963 1.00 83.75 87 HIS A CA 1
ATOM 697 C C . HIS A 1 87 ? -15.809 -10.396 16.545 1.00 83.75 87 HIS A C 1
ATOM 699 O O . HIS A 1 87 ? -15.957 -10.320 17.763 1.00 83.75 87 HIS A O 1
ATOM 705 N N . ALA A 1 88 ? -16.797 -10.064 15.709 1.00 83.12 88 ALA A N 1
ATOM 706 C CA . ALA A 1 88 ? -18.152 -9.780 16.178 1.00 83.12 88 ALA A CA 1
ATOM 707 C C . ALA A 1 88 ? -18.968 -11.057 16.429 1.00 83.12 88 ALA A C 1
ATOM 709 O O . ALA A 1 88 ? -19.837 -11.057 17.301 1.00 83.12 88 ALA A O 1
ATOM 710 N N . PHE A 1 89 ? -18.734 -12.113 15.643 1.00 80.75 89 PHE A N 1
ATOM 711 C CA . PHE A 1 89 ? -19.541 -13.338 15.660 1.00 80.75 89 PHE A CA 1
ATOM 712 C C . PHE A 1 89 ? -18.871 -14.534 16.351 1.00 80.75 89 PHE A C 1
ATOM 714 O O . PHE A 1 89 ? -19.594 -15.413 16.822 1.00 80.75 89 PHE A O 1
ATOM 721 N N . PHE A 1 90 ? -17.538 -14.582 16.393 1.00 71.19 90 PHE A N 1
ATOM 722 C CA . PHE A 1 90 ? -16.730 -15.636 17.017 1.00 71.19 90 PHE A CA 1
ATOM 723 C C . PHE A 1 90 ? -15.852 -15.064 18.129 1.00 71.19 90 PHE A C 1
ATOM 725 O O . PHE A 1 90 ? -15.760 -15.738 19.180 1.00 71.19 90 PHE A O 1
#

pLDDT: mean 80.55, std 10.37, range [46.38, 90.5]

Foldseek 3Di:
DVVVVVVVVVVVVVVVVVVVVVVVVVVVVVVVVVVVVVVLVVLLVQQVVLLVVCCVVVVFPDPPDPVLNVQSNVGRNVSSVVSRVVRVPD

Mean predicted aligned error: 10.64 Å